Protein AF-A0A3L8BLI0-F1 (afdb_monomer)

Nearest PDB structures (foldseek):
  3cdi-assembly1_A  TM=5.226E-01  e=2.809E+00  Escherichia coli

Solvent-accessible surface area (backbone atoms only — not comparable to full-atom values): 9492 Å² total; per-residue (Å²): 136,84,83,79,77,70,52,79,75,76,59,58,40,68,46,98,86,67,49,78,46,70,53,67,82,69,45,32,60,71,73,67,38,87,48,66,73,60,46,51,52,51,53,52,53,51,44,52,50,34,50,75,66,80,37,67,45,72,84,80,51,75,91,74,79,78,76,70,88,54,58,75,64,55,51,51,42,53,53,52,51,51,52,39,49,54,55,26,52,52,48,34,62,75,70,68,54,81,50,68,70,61,43,54,51,44,45,48,55,38,45,51,50,54,43,49,53,33,48,76,72,75,42,80,42,73,88,74,45,82,75,68,93,60,50,70,70,54,49,56,51,48,53,57,49,50,65,50,49,59,65,53,63,76,72,111

Secondary structure (DSSP, 8-state):
-------GGGGEEE-TTS-EEE-HHHHHHHTT---HHHHHHHHHHHHHHHHHTT--GGGT-----------HHHHHHHHHHHHHHHHHHHHHHHTT--SHHHHHHHHHHHHHHHHHHHHHTTPPPGGGSPPPSS-HHHHHHHHHHHHHHHHHHTT-

Foldseek 3Di:
DDPPLPDPVNQWDADPVRDIDGDLVVVCVNVVNPDPVVSVVVLVVVLVVCVVVVHDSVVVDDPDPPDDCPDPLVVVVVVLVVQLVVQLVVVCVVVVPPDPVVSVVSSVVSNVVSQVVCVVVVHDGNVRDPDPPADPVRSVVVVVVVVVVVVVVVVD

Radius of gyration: 21.37 Å; Cα contacts (8 Å, |Δi|>4): 70; chains: 1; bounding box: 46×44×55 Å

pLDDT: mean 71.54, std 14.82, range [33.81, 92.94]

Mean predicted aligned error: 16.95 Å

Structure (mmCIF, N/CA/C/O backbone):
data_AF-A0A3L8BLI0-F1
#
_entry.id   AF-A0A3L8BLI0-F1
#
loop_
_atom_site.group_PDB
_atom_site.id
_atom_site.type_symbol
_atom_site.label_atom_id
_atom_site.label_alt_id
_atom_site.label_comp_id
_atom_site.label_asym_id
_atom_site.label_entity_id
_atom_site.label_seq_id
_atom_site.pdbx_PDB_ins_code
_atom_site.Cartn_x
_atom_site.Cartn_y
_atom_site.Cartn_z
_atom_site.occupancy
_atom_site.B_iso_or_equiv
_atom_site.auth_seq_id
_atom_site.auth_comp_id
_atom_site.auth_asym_id
_atom_site.auth_atom_id
_atom_site.pdbx_PDB_model_num
ATOM 1 N N . MET A 1 1 ? -12.475 25.836 27.416 1.00 34.00 1 MET A N 1
ATOM 2 C CA . MET A 1 1 ? -11.789 24.889 26.510 1.00 34.00 1 MET A CA 1
ATOM 3 C C . MET A 1 1 ? -11.446 23.655 27.326 1.00 34.00 1 MET A C 1
ATOM 5 O O . MET A 1 1 ? -10.827 23.820 28.363 1.00 34.00 1 MET A O 1
ATOM 9 N N . LYS A 1 2 ? -11.928 22.460 26.964 1.00 33.81 2 LYS A N 1
ATOM 10 C CA . LYS A 1 2 ? -11.516 21.214 27.634 1.00 33.81 2 LYS A CA 1
ATOM 11 C C . LYS A 1 2 ? -10.457 20.559 26.754 1.00 33.81 2 LYS A C 1
ATOM 13 O O . LYS A 1 2 ? -10.809 19.922 25.763 1.00 33.81 2 LYS A O 1
ATOM 18 N N . GLU A 1 3 ? -9.188 20.775 27.081 1.00 43.44 3 GLU A N 1
ATOM 19 C CA . GLU A 1 3 ? -8.079 19.995 26.533 1.00 43.44 3 GLU A CA 1
ATOM 20 C C . GLU A 1 3 ? -8.228 18.560 27.039 1.00 43.44 3 GLU A C 1
ATOM 22 O O . GLU A 1 3 ? -7.982 18.246 28.201 1.00 43.44 3 GLU A O 1
ATOM 27 N N . GLN A 1 4 ? -8.750 17.684 26.180 1.00 44.12 4 GLN A N 1
ATOM 28 C CA . GLN A 1 4 ? -8.759 16.252 26.441 1.00 44.12 4 GLN A CA 1
ATOM 29 C C . GLN A 1 4 ? -7.366 15.719 26.105 1.00 44.12 4 GLN A C 1
ATOM 31 O O . GLN A 1 4 ? -7.135 15.239 24.996 1.00 44.12 4 GLN A O 1
ATOM 36 N N . HIS A 1 5 ? -6.434 15.823 27.053 1.00 45.03 5 HIS A N 1
ATOM 37 C CA . HIS A 1 5 ? -5.199 15.050 27.008 1.00 45.03 5 HIS A CA 1
ATOM 38 C C . HIS A 1 5 ? -5.578 13.577 27.176 1.00 45.03 5 HIS A C 1
ATOM 40 O O . HIS A 1 5 ? -5.746 13.080 28.289 1.00 45.03 5 HIS A O 1
ATOM 46 N N . HIS A 1 6 ? -5.788 12.876 26.064 1.00 53.56 6 HIS A N 1
ATOM 47 C CA . HIS A 1 6 ? -5.768 11.422 26.100 1.00 53.56 6 HIS A CA 1
ATOM 48 C C . HIS A 1 6 ? -4.364 11.023 26.579 1.00 53.56 6 HIS A C 1
ATOM 50 O O . HIS A 1 6 ? -3.369 11.450 26.000 1.00 53.56 6 HIS A O 1
ATOM 56 N N . SER A 1 7 ? -4.275 10.298 27.695 1.00 66.31 7 SER A N 1
ATOM 57 C CA . SER A 1 7 ? -2.985 9.840 28.217 1.00 66.31 7 SER A CA 1
ATOM 58 C C . SER A 1 7 ? -2.370 8.826 27.251 1.00 66.31 7 SER A C 1
ATOM 60 O O . SER A 1 7 ? -3.094 8.041 26.639 1.00 66.31 7 SER A O 1
ATOM 62 N N . PHE A 1 8 ? -1.043 8.824 27.129 1.00 66.56 8 PHE A N 1
ATOM 63 C CA . PHE A 1 8 ? -0.286 7.882 26.297 1.00 66.56 8 PHE A CA 1
ATOM 64 C C . PHE A 1 8 ? -0.673 6.417 26.575 1.00 66.56 8 PHE A C 1
ATOM 66 O O . PHE A 1 8 ? -0.886 5.632 25.650 1.00 66.56 8 PHE A O 1
ATOM 73 N N . GLU A 1 9 ? -0.888 6.083 27.849 1.00 71.44 9 GLU A N 1
ATOM 74 C CA . GLU A 1 9 ? -1.312 4.749 28.287 1.00 71.44 9 GLU A CA 1
ATOM 75 C C . GLU A 1 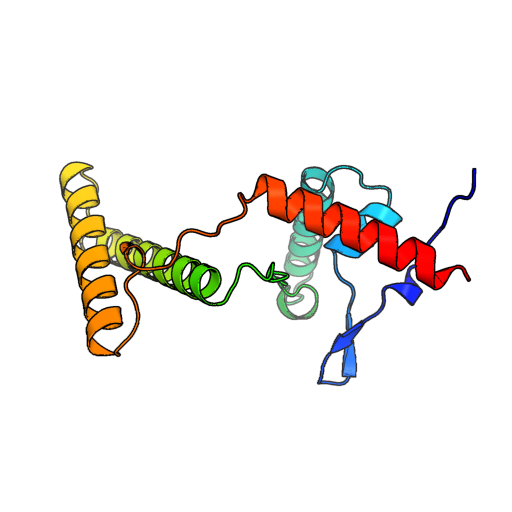9 ? -2.720 4.368 27.808 1.00 71.44 9 GLU A C 1
ATOM 77 O O . GLU A 1 9 ? -3.014 3.191 27.623 1.00 71.44 9 GLU A O 1
ATOM 82 N N . ALA A 1 10 ? -3.596 5.345 27.553 1.00 74.81 10 ALA A N 1
ATOM 83 C CA . ALA A 1 10 ? -4.968 5.084 27.115 1.00 74.81 10 ALA A CA 1
ATOM 84 C C . ALA A 1 10 ? -5.055 4.637 25.645 1.00 74.81 10 ALA A C 1
ATOM 86 O O . ALA A 1 10 ? -6.073 4.087 25.233 1.00 74.81 10 ALA A O 1
ATOM 87 N N . LEU A 1 11 ? -4.007 4.875 24.847 1.00 73.00 11 LEU A N 1
ATOM 88 C CA . LEU A 1 11 ? -3.919 4.418 23.455 1.00 73.00 11 LEU A CA 1
ATOM 89 C C . LEU A 1 11 ? -3.267 3.043 23.296 1.00 73.00 11 LEU A C 1
ATOM 91 O O . LEU A 1 11 ? -3.116 2.564 22.166 1.00 73.00 11 LEU A O 1
ATOM 95 N N . LYS A 1 12 ? -2.855 2.437 24.407 1.00 80.94 12 LYS A N 1
ATOM 96 C CA . LYS A 1 12 ? -2.177 1.153 24.416 1.00 80.94 12 LYS A CA 1
ATOM 97 C C . LYS A 1 12 ? -3.118 0.054 23.934 1.00 80.94 12 LYS A C 1
ATOM 99 O O . LYS A 1 12 ? -4.221 -0.112 24.450 1.00 80.94 12 LYS A O 1
ATOM 104 N N . GLN A 1 13 ? -2.670 -0.698 22.941 1.00 79.44 13 GLN A N 1
ATOM 105 C CA . GLN A 1 13 ? -3.365 -1.854 22.38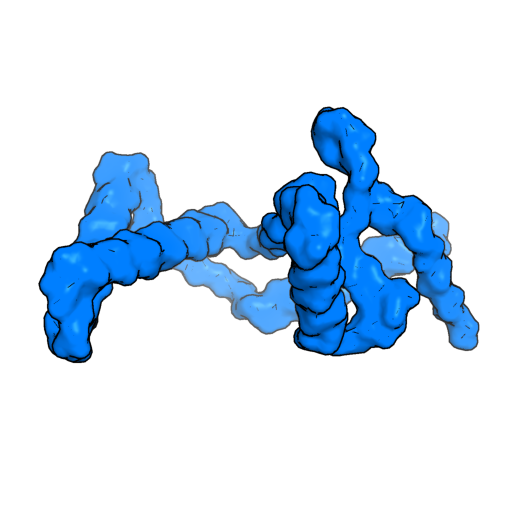8 1.00 79.44 13 GLN A CA 1
ATOM 106 C C . GLN A 1 13 ? -2.568 -3.118 22.696 1.00 79.44 13 GLN A C 1
ATOM 108 O O . GLN A 1 13 ? -1.369 -3.054 22.961 1.00 79.44 13 GLN A O 1
ATOM 113 N N . LYS A 1 14 ? -3.239 -4.269 22.680 1.00 78.94 14 LYS A N 1
ATOM 114 C CA . LYS A 1 14 ? -2.611 -5.576 22.875 1.00 78.94 14 LYS A CA 1
ATOM 115 C C . LYS A 1 14 ? -2.824 -6.423 21.632 1.00 78.94 14 LYS A C 1
ATOM 117 O O . LYS A 1 14 ? -3.941 -6.504 21.129 1.00 78.94 14 LYS A O 1
ATOM 122 N N . SER A 1 15 ? -1.745 -7.018 21.142 1.00 71.50 15 SER A N 1
ATOM 123 C CA . SER A 1 15 ? -1.767 -8.023 20.080 1.00 71.50 15 SER A CA 1
ATOM 124 C C . SER A 1 15 ? -2.417 -9.318 20.584 1.00 71.50 15 SER A C 1
ATOM 126 O O . SER A 1 15 ? -2.490 -9.543 21.794 1.00 71.50 15 SER A O 1
ATOM 128 N N . GLU A 1 16 ? -2.831 -10.203 19.675 1.00 66.50 16 GLU A N 1
ATOM 129 C CA . GLU A 1 16 ? -3.284 -11.566 20.007 1.00 66.50 16 GLU A CA 1
ATOM 130 C C . GLU A 1 16 ? -2.217 -12.366 20.775 1.00 66.50 16 GLU A C 1
ATOM 132 O O . GLU A 1 16 ? -2.545 -13.229 21.583 1.00 66.50 16 GLU A O 1
ATOM 137 N N . SER A 1 17 ? -0.936 -12.024 20.598 1.00 63.28 17 SER A N 1
ATOM 138 C CA . SER A 1 17 ? 0.193 -12.576 21.357 1.00 63.28 17 SER A CA 1
ATOM 139 C C . SER A 1 17 ? 0.396 -11.945 22.745 1.00 63.28 17 SER A C 1
ATOM 141 O O . SER A 1 17 ? 1.345 -12.290 23.445 1.00 63.28 17 SER A O 1
ATOM 143 N N . GLY A 1 18 ? -0.453 -10.995 23.152 1.00 73.19 18 GLY A N 1
ATOM 144 C CA . GLY A 1 18 ? -0.346 -10.264 24.419 1.00 73.19 18 GLY A CA 1
ATOM 145 C C . GLY A 1 18 ? 0.656 -9.104 24.416 1.00 73.19 18 GLY A C 1
ATOM 146 O O . GLY A 1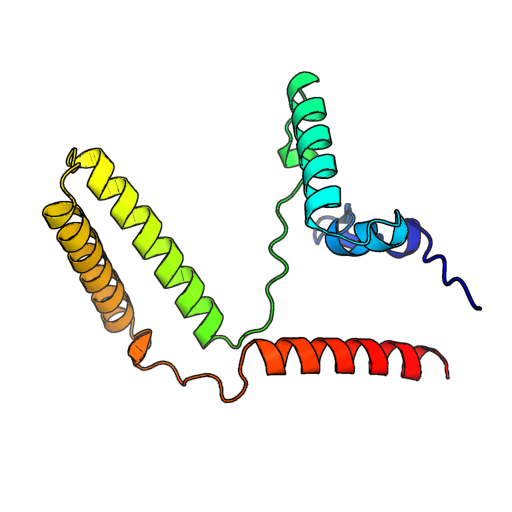 18 ? 0.796 -8.425 25.431 1.00 73.19 18 GLY A O 1
ATOM 147 N N . GLN A 1 19 ? 1.329 -8.847 23.293 1.00 71.38 19 GLN A N 1
ATOM 148 C CA . GLN A 1 19 ? 2.322 -7.781 23.175 1.00 71.38 19 GLN A CA 1
ATOM 149 C C . GLN A 1 19 ? 1.664 -6.401 23.067 1.00 71.38 19 GLN A C 1
ATOM 151 O O . GLN A 1 19 ? 0.701 -6.221 22.318 1.00 71.38 19 GLN A O 1
ATOM 156 N N . GLU A 1 20 ? 2.176 -5.433 23.824 1.00 82.69 20 GLU A N 1
ATOM 157 C CA . GLU A 1 20 ? 1.630 -4.076 23.869 1.00 82.69 20 GLU A CA 1
ATOM 158 C C . GLU A 1 20 ? 2.167 -3.234 22.705 1.00 82.69 20 GLU A C 1
ATOM 160 O O . GLU A 1 20 ? 3.368 -3.219 22.442 1.00 82.69 20 GLU A O 1
ATOM 165 N N . TYR A 1 21 ? 1.280 -2.532 22.000 1.00 81.44 21 TYR A N 1
ATOM 166 C CA . TYR A 1 21 ? 1.646 -1.659 20.888 1.00 81.44 21 TYR A CA 1
ATOM 167 C C . TYR A 1 21 ? 0.790 -0.392 20.854 1.00 81.44 21 TYR A C 1
ATOM 169 O O . TYR A 1 21 ? -0.310 -0.333 21.406 1.00 81.44 21 TYR A O 1
ATOM 177 N N . TRP A 1 22 ? 1.285 0.624 20.147 1.00 84.06 22 TRP A N 1
ATOM 178 C CA . TRP A 1 22 ? 0.563 1.869 19.908 1.00 84.06 22 TRP A CA 1
ATOM 179 C C . TRP A 1 22 ? 0.416 2.144 18.417 1.00 84.06 22 TRP A C 1
ATOM 181 O O . TRP A 1 22 ? 1.333 1.956 17.620 1.00 84.06 22 TRP A O 1
ATOM 191 N N . SER A 1 23 ? -0.748 2.661 18.041 1.00 80.88 23 SER A N 1
ATOM 192 C CA . SER A 1 23 ? -1.004 3.128 16.684 1.00 80.88 23 SER A CA 1
ATOM 193 C C . SER A 1 23 ? -0.380 4.505 16.479 1.00 80.88 23 SER A C 1
ATOM 195 O O . SER A 1 23 ? -0.795 5.492 17.088 1.00 80.88 23 SER A O 1
ATOM 197 N N . ALA A 1 24 ? 0.581 4.601 15.558 1.00 81.81 24 ALA A N 1
ATOM 198 C CA . ALA A 1 24 ? 1.203 5.870 15.183 1.00 81.81 24 ALA A CA 1
ATOM 199 C C . ALA A 1 24 ? 0.173 6.924 14.724 1.00 81.81 24 ALA A C 1
ATOM 201 O O . ALA A 1 24 ? 0.321 8.115 14.995 1.00 81.81 24 ALA A O 1
ATOM 202 N N . ARG A 1 25 ? -0.908 6.488 14.063 1.00 79.50 25 ARG A N 1
ATOM 203 C CA . ARG A 1 25 ? -2.032 7.346 13.645 1.00 79.50 25 ARG A CA 1
ATOM 204 C C . ARG A 1 25 ? -2.767 7.970 14.828 1.00 79.50 25 ARG A C 1
ATOM 206 O O . ARG A 1 25 ? -3.199 9.114 14.719 1.00 79.50 25 ARG A O 1
ATOM 213 N N . ASP A 1 26 ? -2.903 7.224 15.917 1.00 79.56 26 ASP A N 1
ATOM 214 C CA . ASP A 1 26 ? -3.614 7.668 17.115 1.00 79.56 26 ASP A CA 1
ATOM 215 C C . ASP A 1 26 ? -2.682 8.461 18.052 1.00 79.56 26 ASP A C 1
ATOM 217 O O . ASP A 1 26 ? -3.139 9.368 18.741 1.00 79.56 26 ASP A O 1
ATOM 221 N N . LEU A 1 27 ? -1.368 8.200 18.008 1.00 81.44 27 LEU A N 1
ATOM 222 C CA . LEU A 1 27 ? -0.345 8.957 18.740 1.00 81.44 27 LEU A CA 1
ATOM 223 C C . LEU A 1 27 ? -0.098 10.362 18.180 1.00 81.44 27 LEU A C 1
ATOM 225 O O . LEU A 1 27 ? 0.130 11.289 18.955 1.00 81.44 27 LEU A O 1
ATOM 229 N N . ALA A 1 28 ? -0.142 10.542 16.854 1.00 82.31 28 ALA A N 1
ATOM 230 C CA . ALA A 1 28 ? 0.213 11.817 16.222 1.00 82.31 28 ALA A CA 1
ATOM 231 C C . ALA A 1 28 ? -0.547 13.032 16.806 1.00 82.31 28 ALA A C 1
ATOM 233 O O . ALA A 1 28 ? 0.106 14.021 17.139 1.00 82.31 28 ALA A O 1
ATOM 234 N N . PRO A 1 29 ? -1.881 12.979 17.013 1.00 79.75 29 PRO A N 1
ATOM 235 C CA . PRO A 1 29 ? -2.629 14.089 17.599 1.00 79.75 29 PRO A CA 1
ATOM 236 C C . PRO A 1 29 ? -2.297 14.359 19.072 1.00 79.75 29 PRO A C 1
ATOM 238 O O . PRO A 1 29 ? -2.390 15.507 19.496 1.00 79.75 29 PRO A O 1
ATOM 241 N N . ILE A 1 30 ? -1.923 13.331 19.847 1.00 79.44 30 ILE A N 1
ATOM 242 C CA . ILE A 1 30 ? -1.547 13.475 21.268 1.00 79.44 30 ILE A CA 1
ATOM 243 C C . ILE A 1 30 ? -0.179 14.139 21.395 1.00 79.44 30 ILE A C 1
ATOM 245 O O . ILE A 1 30 ? 0.031 14.962 22.277 1.00 79.44 30 ILE A O 1
ATOM 249 N N . LEU A 1 31 ? 0.723 13.827 20.468 1.00 80.12 31 LEU A N 1
ATOM 250 C CA . LEU A 1 31 ? 2.025 14.475 20.336 1.00 80.12 31 LEU A CA 1
ATOM 251 C C . LEU A 1 31 ? 1.939 15.822 19.590 1.00 80.12 31 LEU A C 1
ATOM 253 O O . LEU A 1 31 ? 2.950 16.330 19.116 1.00 80.12 31 LEU A O 1
ATOM 257 N N . GLU A 1 32 ? 0.729 16.373 19.445 1.00 80.38 32 GLU A N 1
ATOM 258 C CA . GLU A 1 32 ? 0.433 17.677 18.839 1.00 80.38 32 GLU A CA 1
ATOM 259 C C . GLU A 1 32 ? 0.803 17.820 17.349 1.00 80.38 32 GLU A C 1
ATOM 261 O O . GLU A 1 32 ? 0.821 18.921 16.782 1.00 80.38 32 GLU A O 1
ATOM 266 N N . TYR A 1 33 ? 1.012 16.704 16.649 1.00 77.31 33 TYR A N 1
ATOM 267 C CA . TYR A 1 33 ? 1.222 16.706 15.206 1.00 77.31 33 TYR A CA 1
ATOM 268 C C . TYR A 1 33 ? -0.112 16.827 14.466 1.00 77.31 33 TYR A C 1
ATOM 270 O O . TYR A 1 33 ? -0.883 15.876 14.340 1.00 77.31 33 TYR A O 1
ATOM 278 N N . ARG A 1 34 ? -0.360 18.013 13.902 1.00 73.75 34 ARG A N 1
ATOM 279 C CA . ARG A 1 34 ? -1.560 18.304 13.092 1.00 73.75 34 ARG A CA 1
ATOM 280 C C . ARG A 1 34 ? -1.494 17.741 11.670 1.00 73.75 34 ARG A C 1
ATOM 282 O O . ARG A 1 34 ? -2.534 17.489 11.069 1.00 73.75 34 ARG A O 1
ATOM 289 N N . ASP A 1 35 ? -0.286 17.567 11.130 1.00 76.81 35 ASP A N 1
ATOM 290 C CA . ASP A 1 35 ? -0.049 17.038 9.782 1.00 76.81 35 ASP A CA 1
ATOM 291 C C . ASP A 1 35 ? 0.703 15.703 9.847 1.00 76.81 35 ASP A C 1
ATOM 293 O O . ASP A 1 35 ? 1.850 15.622 10.303 1.00 76.81 35 ASP A O 1
ATOM 297 N N . TRP A 1 36 ? 0.061 14.659 9.323 1.00 77.31 36 TRP A N 1
ATOM 298 C CA . TRP A 1 36 ? 0.621 13.315 9.216 1.00 77.31 36 TRP A CA 1
ATOM 299 C C . TRP A 1 36 ? 1.939 13.271 8.438 1.00 77.31 36 TRP A C 1
ATOM 301 O O . TRP A 1 36 ? 2.813 12.476 8.764 1.00 77.31 36 TRP A O 1
ATOM 311 N N . ARG A 1 37 ? 2.133 14.122 7.424 1.00 73.62 37 ARG A N 1
ATOM 312 C CA . ARG A 1 37 ? 3.372 14.139 6.628 1.00 73.62 37 ARG A CA 1
ATOM 313 C C . ARG A 1 37 ? 4.577 14.519 7.478 1.00 73.62 37 ARG A C 1
ATOM 315 O O . ARG A 1 37 ? 5.670 14.015 7.232 1.00 73.62 37 ARG A O 1
ATOM 322 N N . ASN A 1 38 ? 4.383 15.392 8.465 1.00 80.56 38 ASN A N 1
ATOM 323 C CA . ASN A 1 38 ? 5.439 15.809 9.380 1.00 80.56 38 ASN A CA 1
ATOM 324 C C . ASN A 1 38 ? 5.715 14.722 10.416 1.00 80.56 38 ASN A C 1
ATOM 326 O O . ASN A 1 38 ? 6.872 14.361 10.611 1.00 80.56 38 ASN A O 1
ATOM 330 N N . PHE A 1 39 ? 4.668 14.122 10.983 1.00 83.12 39 PHE A N 1
ATOM 331 C CA . PHE A 1 39 ? 4.833 13.007 11.913 1.00 83.12 39 PHE A CA 1
ATOM 332 C C . PHE A 1 39 ? 5.461 11.775 11.245 1.00 83.12 39 PHE A C 1
ATOM 334 O O . PHE A 1 39 ? 6.391 11.178 11.774 1.00 83.12 39 PHE A O 1
ATOM 341 N N . GLY A 1 40 ? 5.056 11.459 10.015 1.00 81.00 40 GLY A N 1
ATOM 342 C CA . GLY A 1 40 ? 5.638 10.375 9.225 1.00 81.00 40 GLY A CA 1
ATOM 343 C C . GLY A 1 40 ? 7.130 10.567 8.940 1.00 81.00 40 GLY A C 1
ATOM 344 O O . GLY A 1 40 ? 7.870 9.589 8.888 1.00 81.00 40 GLY A O 1
ATOM 345 N N . LYS A 1 41 ? 7.615 11.811 8.807 1.00 82.31 41 LYS A N 1
ATOM 346 C CA . LYS A 1 41 ? 9.063 12.081 8.721 1.00 82.31 41 LYS A CA 1
ATOM 347 C C . LYS A 1 41 ? 9.780 11.746 10.031 1.00 82.31 41 LYS A C 1
ATOM 349 O O . LYS A 1 41 ? 10.901 11.254 9.976 1.00 82.31 41 LYS A O 1
ATOM 354 N N . VAL A 1 42 ? 9.154 12.006 11.179 1.00 84.62 42 VAL A N 1
ATOM 355 C CA . VAL A 1 42 ? 9.710 11.684 12.503 1.00 84.62 42 VAL A CA 1
ATOM 356 C C . VAL A 1 42 ? 9.771 10.173 12.710 1.00 84.62 42 VAL A C 1
ATOM 358 O O . VAL A 1 42 ? 10.820 9.672 13.098 1.00 84.62 42 VAL A O 1
ATOM 361 N N . ILE A 1 43 ? 8.714 9.439 12.345 1.00 82.81 43 ILE A N 1
ATOM 362 C CA . ILE A 1 43 ? 8.707 7.967 12.393 1.00 82.81 43 ILE A CA 1
ATOM 363 C C . ILE A 1 43 ? 9.838 7.394 11.532 1.00 82.81 43 ILE A C 1
ATOM 365 O O . ILE A 1 43 ? 10.607 6.571 12.011 1.00 82.81 43 ILE A O 1
ATOM 369 N N . ARG A 1 44 ? 10.010 7.879 10.293 1.00 80.19 44 ARG A N 1
ATOM 370 C CA . ARG A 1 44 ? 11.113 7.422 9.427 1.00 80.19 44 ARG A CA 1
ATOM 371 C C . ARG A 1 44 ? 12.489 7.674 10.038 1.00 80.19 44 ARG A C 1
ATOM 373 O O . ARG A 1 44 ? 13.350 6.811 9.946 1.00 80.19 44 ARG A O 1
ATOM 380 N N . LYS A 1 45 ? 12.694 8.831 10.675 1.00 82.25 45 LYS A N 1
ATOM 381 C CA . LYS A 1 45 ? 13.949 9.121 11.385 1.00 82.25 45 LYS A CA 1
ATOM 382 C C . LYS A 1 45 ? 14.168 8.179 12.570 1.00 82.25 45 LYS A C 1
ATOM 384 O O . LYS A 1 45 ? 15.295 7.763 12.793 1.00 82.25 45 LYS A O 1
ATOM 389 N N . ALA A 1 46 ? 13.110 7.832 13.301 1.00 79.81 46 ALA A N 1
ATOM 390 C CA . ALA A 1 46 ? 13.191 6.869 14.395 1.00 79.81 46 ALA A CA 1
ATOM 391 C C . ALA A 1 46 ? 13.553 5.462 13.887 1.00 79.81 46 ALA A C 1
ATOM 393 O O . ALA A 1 46 ? 14.441 4.831 14.446 1.00 79.81 46 ALA A O 1
ATOM 394 N N . MET A 1 47 ? 12.953 5.016 12.779 1.00 78.25 47 MET A N 1
ATOM 395 C CA . MET A 1 47 ? 13.307 3.745 12.130 1.00 78.25 47 MET A CA 1
ATOM 396 C C . MET A 1 47 ? 14.779 3.717 11.698 1.00 78.25 47 MET A C 1
ATOM 398 O O . MET A 1 47 ? 15.482 2.759 11.995 1.00 78.25 47 MET A O 1
ATOM 402 N N . GLN A 1 48 ? 15.261 4.793 11.064 1.00 79.75 48 GLN A N 1
ATOM 403 C CA . GLN A 1 48 ? 16.670 4.930 10.670 1.00 79.75 48 GLN A CA 1
ATOM 404 C C . GLN A 1 48 ? 17.619 4.909 11.876 1.00 79.75 48 GLN A C 1
ATOM 406 O O . GLN A 1 48 ? 18.708 4.352 11.792 1.00 79.75 48 GLN A O 1
ATOM 411 N N . ALA A 1 49 ? 17.218 5.500 13.005 1.00 80.12 49 ALA A N 1
ATOM 412 C CA . ALA A 1 49 ? 18.004 5.466 14.235 1.00 80.12 49 ALA A CA 1
ATOM 413 C C . ALA A 1 49 ? 18.054 4.059 14.857 1.00 80.12 49 ALA A C 1
ATOM 415 O O . ALA A 1 49 ? 19.099 3.664 15.369 1.00 80.12 49 ALA A O 1
ATOM 416 N N . CYS A 1 50 ? 16.959 3.294 14.785 1.00 76.31 50 CYS A N 1
ATOM 417 C CA . CYS A 1 50 ? 16.935 1.891 15.209 1.00 76.31 50 CYS A CA 1
ATOM 418 C C . CYS A 1 50 ? 17.855 1.025 14.344 1.00 76.31 50 CYS A C 1
ATOM 420 O O . CYS A 1 50 ? 18.663 0.278 14.887 1.00 76.31 50 CYS A O 1
ATOM 422 N N . GLU A 1 51 ? 17.791 1.189 13.021 1.00 76.81 51 GLU A N 1
ATOM 423 C CA . GLU A 1 51 ? 18.662 0.489 12.070 1.00 76.81 51 GLU A CA 1
ATOM 424 C C . GLU A 1 51 ? 20.144 0.820 12.309 1.00 76.81 51 GLU A C 1
ATOM 426 O O . GLU A 1 51 ? 20.981 -0.074 12.368 1.00 76.81 51 GLU A O 1
ATOM 431 N N . ALA A 1 52 ? 20.464 2.096 12.550 1.00 81.19 52 ALA A N 1
ATOM 432 C CA . ALA A 1 52 ? 21.819 2.530 12.896 1.00 81.19 52 ALA A CA 1
ATOM 433 C C . ALA A 1 52 ? 22.316 1.998 14.255 1.00 81.19 52 ALA A C 1
ATOM 435 O O . ALA A 1 52 ? 23.515 2.043 14.520 1.00 81.19 52 ALA A O 1
ATOM 436 N N . SER A 1 53 ? 21.409 1.519 15.110 1.00 81.75 53 SER A N 1
ATOM 437 C CA . SER A 1 53 ? 21.712 0.956 16.431 1.00 81.75 53 SER A CA 1
ATOM 438 C C . SER A 1 53 ? 21.723 -0.581 16.433 1.00 81.75 53 SER A C 1
ATOM 440 O O . SER A 1 53 ? 21.658 -1.177 17.502 1.00 81.75 53 SER A O 1
ATOM 442 N N . ASP A 1 54 ? 21.785 -1.216 15.255 1.00 79.31 54 ASP A N 1
ATOM 443 C CA . ASP A 1 54 ? 21.776 -2.680 15.065 1.00 79.31 54 ASP A CA 1
ATOM 444 C C . ASP A 1 54 ? 20.499 -3.378 15.591 1.00 79.31 54 ASP A C 1
ATOM 446 O O . ASP A 1 54 ? 20.475 -4.573 15.882 1.00 79.31 54 ASP A O 1
ATOM 450 N N . HIS A 1 55 ? 19.393 -2.636 15.710 1.00 72.19 5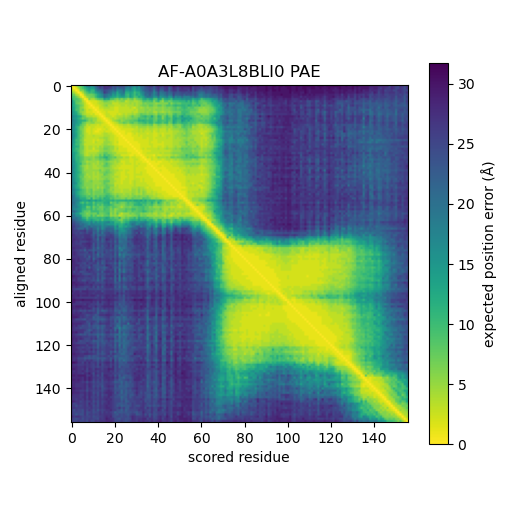5 HIS A N 1
ATOM 451 C CA . HIS A 1 55 ? 18.093 -3.189 16.085 1.00 72.19 55 HIS A CA 1
ATOM 452 C C . HIS A 1 55 ? 17.213 -3.387 14.851 1.00 72.19 55 HIS A C 1
ATOM 454 O O . HIS A 1 55 ? 17.012 -2.465 14.055 1.00 72.19 55 HIS A O 1
ATOM 460 N N . ALA A 1 56 ? 16.624 -4.579 14.714 1.00 68.25 56 ALA A N 1
ATOM 461 C CA . ALA A 1 56 ? 15.693 -4.861 13.632 1.00 68.25 56 ALA A CA 1
ATOM 462 C C . ALA A 1 56 ? 14.462 -3.946 13.743 1.00 68.25 56 ALA A C 1
ATOM 464 O O . ALA A 1 56 ? 13.718 -3.954 14.729 1.00 68.25 56 ALA A O 1
ATOM 465 N N . VAL A 1 57 ? 14.244 -3.141 12.701 1.00 68.44 57 VAL A N 1
ATOM 466 C CA . VAL A 1 57 ? 13.132 -2.182 12.626 1.00 68.44 57 VAL A CA 1
ATOM 467 C C . VAL A 1 57 ? 11.782 -2.893 12.755 1.00 68.44 57 VAL A C 1
ATOM 469 O O . VAL A 1 57 ? 10.869 -2.348 13.367 1.00 68.44 57 VAL A O 1
ATOM 472 N N . SER A 1 58 ? 11.679 -4.128 12.256 1.00 64.44 58 SER A N 1
ATOM 473 C CA . SER A 1 58 ? 10.494 -4.989 12.354 1.00 64.44 58 SER A CA 1
ATOM 474 C C . SER A 1 58 ? 10.073 -5.321 13.785 1.00 64.44 58 SER A C 1
ATOM 476 O O . SER A 1 58 ? 8.889 -5.544 14.022 1.00 64.44 58 SER A O 1
ATOM 478 N N . ASP A 1 59 ? 11.011 -5.324 14.733 1.00 66.88 59 ASP A N 1
ATOM 479 C CA . ASP A 1 59 ? 10.733 -5.673 16.132 1.00 66.88 59 ASP A CA 1
ATOM 480 C C . ASP A 1 59 ? 10.115 -4.493 16.900 1.00 66.88 59 ASP A C 1
ATOM 482 O O . ASP A 1 59 ? 9.556 -4.663 17.982 1.00 66.88 59 ASP A O 1
ATOM 486 N N . HIS A 1 60 ? 10.201 -3.289 16.325 1.00 63.59 60 HIS A N 1
ATOM 487 C CA . HIS A 1 60 ? 9.827 -2.028 16.966 1.00 63.59 60 HIS A CA 1
ATOM 488 C C . HIS A 1 60 ? 8.756 -1.255 16.181 1.00 63.59 60 HIS A C 1
ATOM 490 O O . HIS A 1 60 ? 7.968 -0.508 16.762 1.00 63.59 60 HIS A O 1
ATOM 496 N N . PHE A 1 61 ? 8.699 -1.439 14.860 1.00 69.31 61 PHE A N 1
ATOM 497 C CA . PHE A 1 61 ? 7.776 -0.767 13.954 1.00 69.31 61 PHE A CA 1
ATOM 498 C C . PHE A 1 61 ? 7.119 -1.787 13.027 1.00 69.31 61 PHE A C 1
ATOM 500 O O . PHE A 1 61 ? 7.750 -2.344 12.131 1.00 69.31 61 PHE A O 1
ATOM 507 N N . VAL A 1 62 ? 5.812 -1.971 13.200 1.00 66.44 62 VAL A N 1
ATOM 508 C CA . VAL A 1 62 ? 4.983 -2.760 12.287 1.00 66.44 62 VAL A CA 1
ATOM 509 C C . VAL A 1 62 ? 4.201 -1.803 11.395 1.00 66.44 62 VAL A C 1
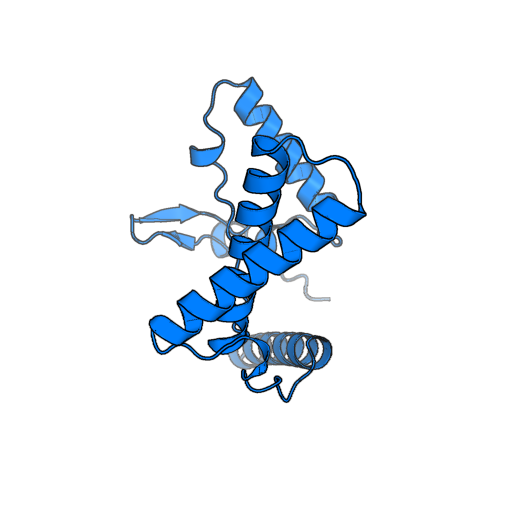ATOM 511 O O . VAL A 1 62 ? 3.495 -0.917 11.889 1.00 66.44 62 VAL A O 1
ATOM 514 N N . GLU A 1 63 ? 4.310 -1.962 10.075 1.00 59.41 63 GLU A N 1
ATOM 515 C CA . GLU A 1 63 ? 3.516 -1.177 9.131 1.00 59.41 63 GLU A CA 1
ATOM 516 C C . GLU A 1 63 ? 2.052 -1.636 9.185 1.00 59.41 63 GLU A C 1
ATOM 518 O O . GLU A 1 63 ? 1.620 -2.565 8.509 1.00 59.41 63 GLU A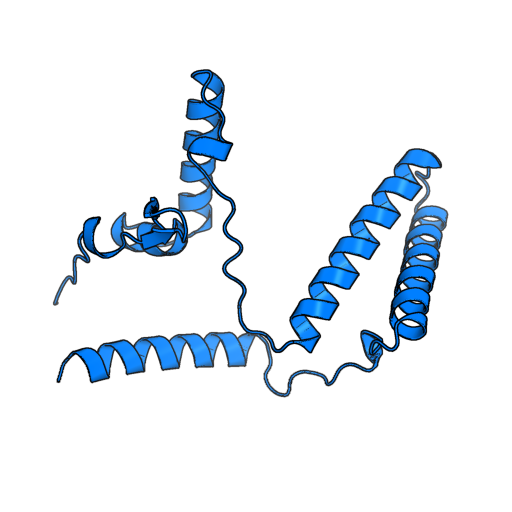 O 1
ATOM 523 N N . ALA A 1 64 ? 1.268 -0.988 10.044 1.00 52.25 64 ALA A N 1
ATOM 524 C CA . ALA A 1 64 ? -0.157 -1.245 10.145 1.00 52.25 64 ALA A CA 1
ATOM 525 C C . ALA A 1 64 ? -0.912 -0.435 9.080 1.00 52.25 64 ALA A C 1
ATOM 527 O O . ALA A 1 64 ? -1.285 0.725 9.293 1.00 52.25 64 ALA A O 1
ATOM 528 N N . THR A 1 65 ? -1.218 -1.051 7.937 1.00 42.84 65 THR A N 1
ATOM 529 C CA . THR A 1 65 ? -2.319 -0.582 7.084 1.00 42.84 65 THR A CA 1
ATOM 530 C C . THR A 1 65 ? -3.627 -0.776 7.846 1.00 42.84 65 THR A C 1
ATOM 532 O O . THR A 1 65 ? -4.235 -1.842 7.795 1.00 42.84 65 THR A O 1
ATOM 535 N N . LYS A 1 66 ? -4.080 0.255 8.578 1.00 40.09 66 LYS A N 1
ATOM 536 C CA . LYS A 1 66 ? -5.447 0.290 9.119 1.00 40.09 66 LYS A CA 1
ATOM 537 C C . LYS A 1 66 ? -6.391 0.260 7.915 1.00 40.09 66 LYS A C 1
ATOM 539 O O . LYS A 1 66 ? -6.587 1.279 7.250 1.00 40.09 66 LYS A O 1
ATOM 544 N N . MET A 1 67 ? -6.885 -0.932 7.589 1.00 37.66 67 MET A N 1
ATOM 545 C CA . MET A 1 67 ? -7.804 -1.168 6.485 1.00 37.66 67 MET A CA 1
ATOM 546 C C . MET A 1 67 ? -9.050 -0.316 6.724 1.00 37.66 67 MET A C 1
ATOM 548 O O . MET A 1 67 ? -9.751 -0.481 7.721 1.00 37.66 67 MET A O 1
ATOM 552 N N . VAL A 1 68 ? -9.305 0.639 5.834 1.00 39.72 68 VAL A N 1
ATOM 553 C CA . VAL A 1 68 ? -10.598 1.323 5.793 1.00 39.72 68 VAL A CA 1
ATOM 554 C C . VAL A 1 68 ? -11.598 0.269 5.312 1.00 39.72 68 VAL A C 1
ATOM 556 O O . VAL A 1 68 ? -11.304 -0.358 4.292 1.00 39.72 68 VAL A O 1
ATOM 559 N N . PRO A 1 69 ? -12.740 0.031 5.986 1.00 40.53 69 PRO A N 1
ATOM 560 C CA . PRO A 1 69 ? -13.773 -0.872 5.488 1.00 40.53 69 PRO A CA 1
ATOM 561 C C . PRO A 1 69 ? -14.485 -0.205 4.303 1.00 40.53 69 PRO A C 1
ATOM 563 O O . PRO A 1 69 ? -15.623 0.245 4.379 1.00 40.53 69 PRO A O 1
ATOM 566 N N . LEU A 1 70 ? -13.762 -0.074 3.199 1.00 42.88 70 LEU A N 1
ATOM 567 C CA . LEU A 1 70 ? -14.325 -0.044 1.866 1.00 42.88 70 LEU A CA 1
ATOM 568 C C . LEU A 1 70 ? -14.735 -1.501 1.628 1.00 42.88 70 LEU A C 1
ATOM 570 O O . LEU A 1 70 ? -13.921 -2.385 1.882 1.00 42.88 70 LEU A O 1
ATOM 574 N N . GLY A 1 71 ? -16.001 -1.764 1.297 1.00 49.62 71 GLY A N 1
ATOM 575 C CA . GLY A 1 71 ? -16.577 -3.117 1.292 1.00 49.62 71 GLY A CA 1
ATOM 576 C C . GLY A 1 71 ? -15.715 -4.168 0.576 1.00 49.62 71 GLY A C 1
ATOM 577 O O . GLY A 1 71 ? -14.826 -3.834 -0.200 1.00 49.62 71 GLY A O 1
ATOM 578 N N . SER A 1 72 ? -15.986 -5.453 0.813 1.00 52.66 72 SER A N 1
ATOM 579 C CA . SER A 1 72 ? -15.162 -6.586 0.342 1.00 52.66 72 SER A CA 1
ATOM 580 C C . SER A 1 72 ? -14.740 -6.529 -1.139 1.00 52.66 72 SER A C 1
ATOM 582 O O . SER A 1 72 ? -13.661 -7.009 -1.481 1.00 52.66 72 SER A O 1
ATOM 584 N N . GLY A 1 73 ? -15.531 -5.897 -2.015 1.00 57.66 73 GLY A N 1
ATOM 585 C CA . GLY A 1 73 ? -15.151 -5.597 -3.401 1.00 57.66 73 GLY A CA 1
ATOM 586 C C . GLY A 1 73 ? -13.948 -4.652 -3.53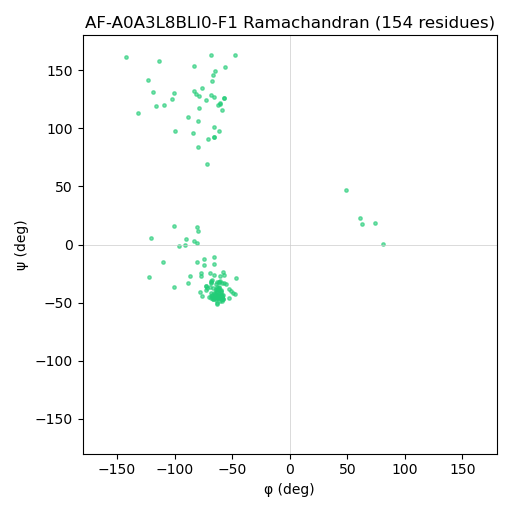7 1.00 57.66 73 GLY A C 1
ATOM 587 O O . GLY A 1 73 ? -13.014 -4.957 -4.270 1.00 57.66 73 GLY A O 1
ATOM 588 N N . SER A 1 74 ? -13.899 -3.559 -2.773 1.00 60.28 74 SER A N 1
ATOM 589 C CA . SER A 1 74 ? -12.803 -2.580 -2.809 1.00 60.28 74 SER A CA 1
ATOM 590 C C . SER A 1 74 ? -11.484 -3.135 -2.263 1.00 60.28 74 SER A C 1
ATOM 592 O O . SER A 1 74 ? -10.414 -2.773 -2.743 1.00 60.28 74 SER A O 1
ATOM 594 N N . GLN A 1 75 ? -11.539 -4.038 -1.278 1.00 64.62 75 GLN A N 1
ATOM 595 C CA . GLN A 1 75 ? -10.347 -4.732 -0.772 1.00 64.62 75 GLN A CA 1
ATOM 596 C C . GLN A 1 75 ? -9.765 -5.688 -1.820 1.00 64.62 75 GLN A C 1
ATOM 598 O O . GLN A 1 75 ? -8.552 -5.704 -2.033 1.00 64.62 75 GLN A O 1
ATOM 603 N N . ARG A 1 76 ? -10.627 -6.451 -2.507 1.00 70.19 76 ARG A N 1
ATOM 604 C CA . ARG A 1 76 ? -10.217 -7.342 -3.604 1.00 70.19 76 ARG A CA 1
ATOM 605 C C . ARG A 1 76 ? -9.626 -6.557 -4.772 1.00 70.19 76 ARG A C 1
ATOM 607 O O . ARG A 1 76 ? -8.604 -6.965 -5.313 1.00 70.19 76 ARG A O 1
ATOM 614 N N . GLU A 1 77 ? -10.216 -5.414 -5.114 1.00 73.75 77 GLU A N 1
ATOM 615 C CA . GLU A 1 77 ? -9.711 -4.531 -6.168 1.00 73.75 77 GLU A CA 1
ATOM 616 C C . GLU A 1 77 ? -8.319 -3.973 -5.837 1.00 73.75 77 GLU A C 1
ATOM 618 O O . GLU A 1 77 ? -7.416 -4.031 -6.672 1.00 73.75 77 GLU A O 1
ATOM 623 N N . LEU A 1 78 ? -8.115 -3.487 -4.607 1.00 74.31 78 LEU A N 1
ATOM 624 C CA . LEU A 1 78 ? -6.814 -3.001 -4.136 1.00 74.31 78 LEU A CA 1
ATOM 625 C C . LEU A 1 78 ? -5.743 -4.094 -4.203 1.00 74.31 78 LEU A C 1
ATOM 627 O O . LEU A 1 78 ? -4.654 -3.851 -4.724 1.00 74.31 78 LEU A O 1
ATOM 631 N N . ALA A 1 79 ? -6.065 -5.299 -3.726 1.00 78.19 79 ALA A N 1
ATOM 632 C CA . ALA A 1 79 ? -5.154 -6.438 -3.770 1.00 78.19 79 ALA A CA 1
ATOM 633 C C . ALA A 1 79 ? -4.817 -6.846 -5.215 1.00 78.19 79 ALA A C 1
ATOM 635 O O . ALA A 1 79 ? -3.646 -7.023 -5.546 1.00 78.19 79 ALA A O 1
ATOM 636 N N . ALA A 1 80 ? -5.817 -6.926 -6.097 1.00 79.94 80 ALA A N 1
ATOM 637 C CA . ALA A 1 80 ? -5.618 -7.251 -7.509 1.00 79.94 80 ALA A CA 1
ATOM 638 C C . ALA A 1 80 ? -4.784 -6.186 -8.241 1.00 79.94 80 ALA A C 1
ATOM 640 O O . ALA A 1 80 ? -3.930 -6.517 -9.067 1.00 79.94 80 ALA A O 1
ATOM 641 N N . ASN A 1 81 ? -4.994 -4.904 -7.928 1.00 79.12 81 ASN A N 1
ATOM 642 C CA . ASN A 1 81 ? -4.231 -3.806 -8.513 1.00 79.12 81 ASN A CA 1
ATOM 643 C C . ASN A 1 81 ? -2.765 -3.844 -8.065 1.00 79.12 81 ASN A C 1
ATOM 645 O O . ASN A 1 81 ? -1.873 -3.776 -8.913 1.00 79.12 81 ASN A O 1
ATOM 649 N N . LEU A 1 82 ? -2.522 -4.027 -6.763 1.00 82.00 82 LEU A N 1
ATOM 650 C CA . LEU A 1 82 ? -1.175 -4.177 -6.216 1.00 82.00 82 LEU A CA 1
ATOM 651 C C . LEU A 1 82 ? -0.458 -5.374 -6.849 1.00 82.00 82 LEU A C 1
ATOM 653 O O . LEU A 1 82 ? 0.643 -5.222 -7.367 1.00 82.00 82 LEU A O 1
ATOM 657 N N . PHE A 1 83 ? -1.120 -6.531 -6.899 1.00 85.12 83 PHE A N 1
ATOM 658 C CA . PHE A 1 83 ? -0.565 -7.740 -7.500 1.00 85.12 83 PHE A CA 1
ATOM 659 C C . PHE A 1 83 ? -0.187 -7.533 -8.975 1.00 85.12 83 PHE A C 1
ATOM 661 O O . PHE A 1 83 ? 0.933 -7.843 -9.383 1.00 85.12 83 PHE A O 1
ATOM 668 N N . ARG A 1 84 ? -1.079 -6.926 -9.771 1.00 84.19 84 ARG A N 1
ATOM 669 C CA . ARG A 1 84 ? -0.803 -6.560 -11.169 1.00 84.19 84 ARG A CA 1
ATOM 670 C C . ARG A 1 84 ? 0.404 -5.626 -11.289 1.00 84.19 84 ARG A C 1
ATOM 672 O O . ARG A 1 84 ? 1.205 -5.806 -12.202 1.00 84.19 84 ARG A O 1
ATOM 679 N N . ALA A 1 85 ? 0.510 -4.616 -10.425 1.00 81.12 85 ALA A N 1
ATOM 680 C CA . ALA A 1 85 ? 1.605 -3.649 -10.463 1.00 81.12 85 ALA A CA 1
ATOM 681 C C . ALA A 1 85 ? 2.953 -4.324 -10.176 1.00 81.12 85 ALA A C 1
ATOM 683 O O . ALA A 1 85 ? 3.879 -4.178 -10.971 1.00 81.12 85 ALA A O 1
ATOM 684 N N . THR A 1 86 ? 3.022 -5.137 -9.119 1.00 82.88 86 THR A N 1
ATOM 685 C CA . THR A 1 86 ? 4.226 -5.893 -8.752 1.00 82.88 86 THR A CA 1
ATOM 686 C C . THR A 1 86 ? 4.658 -6.844 -9.867 1.00 82.88 86 THR A C 1
ATOM 688 O O . THR A 1 86 ? 5.822 -6.852 -10.255 1.00 82.88 86 THR A O 1
ATOM 691 N N . GLN A 1 87 ? 3.722 -7.606 -10.441 1.00 87.19 87 GLN A N 1
ATOM 692 C CA . GLN A 1 87 ? 4.035 -8.555 -11.513 1.00 87.19 87 GLN A CA 1
ATOM 693 C C . GLN A 1 87 ? 4.442 -7.865 -12.821 1.00 87.19 87 GLN A C 1
ATOM 695 O O . GLN A 1 87 ? 5.286 -8.374 -13.561 1.00 87.19 87 GLN A O 1
ATOM 700 N N . ALA A 1 88 ? 3.874 -6.694 -13.114 1.00 82.50 88 ALA A N 1
ATOM 701 C CA . ALA A 1 88 ? 4.296 -5.905 -14.261 1.00 82.50 88 ALA A CA 1
ATOM 702 C C . ALA A 1 88 ? 5.711 -5.355 -14.067 1.00 82.50 88 ALA A C 1
ATOM 704 O O . ALA A 1 88 ? 6.528 -5.504 -14.968 1.00 82.50 88 ALA A O 1
ATOM 705 N N . GLU A 1 89 ? 6.029 -4.797 -12.900 1.00 85.44 89 GLU A N 1
ATOM 706 C CA . GLU A 1 89 ? 7.377 -4.314 -12.586 1.00 85.44 89 GLU A CA 1
ATOM 707 C C . GLU A 1 89 ? 8.424 -5.432 -12.676 1.00 85.44 89 GLU A C 1
ATOM 709 O O . GLU A 1 89 ? 9.459 -5.272 -13.328 1.00 85.44 89 GLU A O 1
ATOM 714 N N . GLU A 1 90 ? 8.125 -6.597 -12.099 1.00 88.44 90 GLU A N 1
ATOM 715 C CA . GLU A 1 90 ? 9.000 -7.766 -12.164 1.00 88.44 90 GLU A CA 1
ATOM 716 C C . GLU A 1 90 ? 9.260 -8.190 -13.616 1.00 88.44 90 GLU A C 1
ATOM 718 O O . GLU A 1 90 ? 10.412 -8.406 -14.007 1.00 88.44 90 GLU A O 1
ATOM 723 N N . LYS A 1 91 ? 8.205 -8.238 -14.442 1.00 89.31 91 LYS A N 1
ATOM 724 C CA . LYS A 1 91 ? 8.311 -8.587 -15.861 1.00 89.31 91 LYS A CA 1
ATOM 725 C C . LYS A 1 91 ? 9.091 -7.541 -16.662 1.00 89.31 91 LYS A C 1
ATOM 727 O O . LYS A 1 91 ? 9.941 -7.921 -17.464 1.00 89.31 91 LYS A O 1
ATOM 732 N N . LEU A 1 92 ? 8.866 -6.248 -16.421 1.00 87.31 92 LEU A N 1
ATOM 733 C CA . LEU A 1 92 ? 9.627 -5.166 -17.057 1.00 87.31 92 LEU A CA 1
ATOM 734 C C . LEU A 1 92 ? 11.121 -5.282 -16.753 1.00 87.31 92 LEU A C 1
ATOM 736 O O . LEU A 1 92 ? 11.949 -5.139 -17.653 1.00 87.31 92 LEU A O 1
ATOM 740 N N . ARG A 1 93 ? 11.464 -5.578 -15.494 1.00 90.81 93 ARG A N 1
ATOM 741 C CA . ARG A 1 93 ? 12.853 -5.749 -15.063 1.00 90.81 93 ARG A CA 1
ATOM 742 C C . ARG A 1 93 ? 13.491 -6.985 -15.692 1.00 90.81 93 ARG A C 1
ATOM 744 O O . ARG A 1 93 ? 14.602 -6.892 -16.204 1.00 90.81 93 ARG A O 1
ATOM 751 N N . ARG A 1 94 ? 12.794 -8.126 -15.664 1.00 92.94 94 ARG A N 1
ATOM 752 C CA . ARG A 1 94 ? 13.283 -9.404 -16.205 1.00 92.94 94 ARG A CA 1
ATOM 753 C C . ARG A 1 94 ? 13.534 -9.332 -17.710 1.00 92.94 94 ARG A C 1
ATOM 755 O O . ARG A 1 94 ? 14.565 -9.804 -18.176 1.00 92.94 94 ARG A O 1
ATOM 762 N N . ASP A 1 95 ? 12.613 -8.717 -18.444 1.00 91.62 95 ASP A N 1
ATOM 763 C CA . ASP A 1 95 ? 12.657 -8.642 -19.906 1.00 91.62 95 ASP A CA 1
ATOM 764 C C . ASP A 1 95 ? 13.433 -7.388 -20.391 1.00 91.62 95 ASP A C 1
ATOM 766 O O . ASP A 1 95 ? 13.496 -7.115 -21.588 1.00 91.62 95 ASP A O 1
ATOM 770 N N . ASN A 1 96 ? 14.033 -6.624 -19.462 1.00 91.69 96 ASN A N 1
ATOM 771 C CA . ASN A 1 96 ? 14.778 -5.378 -19.689 1.00 91.69 96 ASN A CA 1
ATOM 772 C C . ASN A 1 96 ? 14.030 -4.367 -20.583 1.00 91.69 96 ASN A C 1
ATOM 774 O O . ASN A 1 96 ? 14.559 -3.789 -21.536 1.00 91.69 96 ASN A O 1
ATOM 778 N N . ILE A 1 97 ? 12.751 -4.161 -20.277 1.00 85.50 97 ILE A N 1
ATOM 779 C CA . ILE A 1 97 ? 11.856 -3.325 -21.073 1.00 85.50 97 ILE A CA 1
ATOM 780 C C . ILE A 1 97 ? 11.954 -1.875 -20.598 1.00 85.50 97 ILE A C 1
ATOM 782 O O . ILE A 1 97 ? 11.458 -1.524 -19.533 1.00 85.50 97 ILE A O 1
ATOM 786 N N . GLN A 1 98 ? 12.550 -1.015 -21.425 1.00 80.75 98 GLN A N 1
ATOM 787 C CA . GLN A 1 98 ? 12.712 0.423 -21.144 1.00 80.75 98 GLN A CA 1
ATOM 788 C C . GLN A 1 98 ? 11.833 1.319 -22.040 1.00 80.75 98 GLN A C 1
ATOM 790 O O . GLN A 1 98 ? 11.639 2.504 -21.770 1.00 80.75 98 GLN A O 1
ATOM 795 N N . ASN A 1 99 ? 11.290 0.770 -23.132 1.00 90.31 99 ASN A N 1
ATOM 796 C CA . ASN A 1 99 ? 10.449 1.519 -24.066 1.00 90.31 99 ASN A CA 1
ATOM 797 C C . ASN A 1 99 ? 9.009 1.621 -23.539 1.00 90.31 99 ASN A C 1
ATOM 799 O O . ASN A 1 99 ? 8.385 0.602 -23.245 1.00 90.31 99 ASN A O 1
ATOM 803 N N . LYS A 1 100 ? 8.454 2.841 -23.519 1.00 83.00 100 LYS A N 1
ATOM 804 C CA . LYS A 1 100 ? 7.062 3.132 -23.132 1.00 83.00 100 LYS A CA 1
ATOM 805 C C . LYS A 1 100 ? 6.031 2.238 -23.828 1.00 83.00 100 LYS A C 1
ATOM 807 O O . LYS A 1 100 ? 5.099 1.783 -23.177 1.00 83.00 100 LYS A O 1
ATOM 812 N N . GLY A 1 101 ? 6.192 1.968 -25.126 1.00 86.69 101 GLY A N 1
ATOM 813 C CA . GLY A 1 101 ? 5.253 1.131 -25.883 1.00 86.69 101 GLY A CA 1
ATOM 814 C C . GLY A 1 101 ? 5.202 -0.305 -25.357 1.00 86.69 101 GLY A C 1
ATOM 815 O O . GLY A 1 101 ? 4.134 -0.812 -25.020 1.00 86.69 101 GLY A O 1
ATOM 816 N N . HIS A 1 102 ? 6.369 -0.928 -25.194 1.00 80.12 102 HIS A N 1
ATOM 817 C CA . HIS A 1 102 ? 6.478 -2.274 -24.627 1.00 80.12 102 HIS A CA 1
ATOM 818 C C . HIS A 1 102 ? 6.113 -2.321 -23.141 1.00 80.12 102 HIS A C 1
ATOM 820 O O . HIS A 1 102 ? 5.568 -3.323 -22.678 1.00 80.12 102 HIS A O 1
ATOM 826 N N . ALA A 1 103 ? 6.363 -1.243 -22.394 1.00 76.62 103 ALA A N 1
ATOM 827 C CA . ALA A 1 103 ? 5.958 -1.166 -21.001 1.00 76.62 103 ALA A CA 1
ATOM 828 C C . ALA A 1 103 ? 4.430 -1.165 -20.864 1.00 76.62 103 ALA A C 1
ATOM 830 O O . ALA A 1 103 ? 3.874 -1.953 -20.100 1.00 76.62 103 ALA A O 1
ATOM 831 N N . ASN A 1 104 ? 3.745 -0.361 -21.682 1.00 81.19 104 ASN A N 1
ATOM 832 C CA . ASN A 1 104 ? 2.284 -0.333 -21.738 1.00 81.19 104 ASN A CA 1
ATOM 833 C C . ASN A 1 104 ? 1.706 -1.703 -22.117 1.00 81.19 104 ASN A C 1
ATOM 835 O O . ASN A 1 104 ? 0.776 -2.169 -21.458 1.00 81.19 104 ASN A O 1
ATOM 839 N N . GLN A 1 105 ? 2.289 -2.372 -23.118 1.00 84.75 105 GLN A N 1
ATOM 840 C CA . GLN A 1 105 ? 1.881 -3.727 -23.498 1.00 84.75 105 GLN A CA 1
ATOM 841 C C . GLN A 1 105 ? 2.081 -4.722 -22.347 1.00 84.75 105 GLN A C 1
ATOM 843 O O . GLN A 1 105 ? 1.199 -5.520 -22.054 1.00 84.75 105 GLN A O 1
ATOM 848 N N . THR A 1 106 ? 3.202 -4.632 -21.632 1.00 82.12 106 THR A N 1
ATOM 849 C CA . THR A 1 106 ? 3.500 -5.509 -20.491 1.00 82.12 106 THR A CA 1
ATOM 850 C C . THR A 1 106 ? 2.480 -5.345 -19.367 1.00 82.12 106 THR A C 1
ATOM 852 O O . THR A 1 106 ? 1.966 -6.339 -18.853 1.00 82.12 106 THR A O 1
ATOM 855 N N . HIS A 1 107 ? 2.132 -4.106 -19.013 1.00 83.25 107 HIS A N 1
ATOM 856 C CA . HIS A 1 107 ? 1.075 -3.837 -18.036 1.00 83.25 107 HIS A CA 1
ATOM 857 C C . HIS A 1 107 ? -0.291 -4.363 -18.497 1.00 83.25 107 HIS A C 1
ATOM 859 O O . HIS A 1 107 ? -1.046 -4.892 -17.676 1.00 83.25 107 HIS A O 1
ATOM 865 N N . PHE A 1 108 ? -0.604 -4.238 -19.790 1.00 84.62 108 PHE A N 1
ATOM 866 C CA . PHE A 1 108 ? -1.838 -4.762 -20.371 1.00 84.62 108 PHE A CA 1
ATOM 867 C C . PHE A 1 108 ? -1.904 -6.292 -20.278 1.00 84.62 108 PHE A C 1
ATOM 869 O O . PHE A 1 108 ? -2.871 -6.820 -19.727 1.00 84.62 108 PHE A O 1
ATOM 876 N N . ASP A 1 109 ? -0.855 -6.991 -20.720 1.00 86.31 109 ASP A N 1
ATOM 877 C CA . ASP A 1 109 ? -0.771 -8.456 -20.703 1.00 86.31 109 ASP A CA 1
ATOM 878 C C . ASP A 1 109 ? -0.880 -9.012 -19.280 1.00 86.31 109 ASP A C 1
ATOM 880 O O . ASP A 1 109 ? -1.605 -9.976 -19.025 1.00 86.31 109 ASP A O 1
ATOM 884 N N . VAL A 1 110 ? -0.159 -8.401 -18.333 1.00 87.38 110 VAL A N 1
ATOM 885 C CA . VAL A 1 110 ? -0.223 -8.786 -16.918 1.00 87.38 110 VAL A CA 1
ATOM 886 C C . VAL A 1 110 ? -1.627 -8.535 -16.374 1.00 87.38 110 VAL A C 1
ATOM 888 O O . VAL A 1 110 ? -2.198 -9.413 -15.733 1.00 87.38 110 VAL A O 1
ATOM 891 N N . GLY A 1 111 ? -2.232 -7.386 -16.684 1.00 85.25 111 GLY A N 1
ATOM 892 C CA . GLY A 1 111 ? -3.609 -7.088 -16.295 1.00 85.25 111 GLY A CA 1
ATOM 893 C C . GLY A 1 111 ? -4.630 -8.085 -16.851 1.00 85.25 111 GLY A C 1
ATOM 894 O O . GLY A 1 111 ? -5.545 -8.475 -16.129 1.00 85.25 111 GLY A O 1
ATOM 895 N N . GLN A 1 112 ? -4.470 -8.531 -18.101 1.00 87.50 112 GLN A N 1
ATOM 896 C CA . GLN A 1 112 ? -5.340 -9.536 -18.713 1.00 87.50 112 GLN A CA 1
ATOM 897 C C . GLN A 1 112 ? -5.216 -10.889 -18.010 1.00 87.50 112 GLN A C 1
ATOM 899 O O . GLN A 1 112 ? -6.235 -11.499 -17.700 1.00 87.50 112 GLN A O 1
ATOM 904 N N . LYS A 1 113 ? -3.992 -11.326 -17.694 1.00 91.19 113 LYS A N 1
ATOM 905 C CA . LYS A 1 113 ? -3.769 -12.574 -16.950 1.00 91.19 113 LYS A CA 1
ATOM 906 C C . LYS A 1 113 ? -4.372 -12.528 -15.552 1.00 91.19 113 LYS A C 1
ATOM 908 O O . LYS A 1 113 ? -5.048 -13.469 -15.165 1.00 91.19 113 LYS A O 1
ATOM 913 N N . VAL A 1 114 ? -4.187 -11.423 -14.827 1.00 85.56 114 VAL A N 1
ATOM 914 C CA . VAL A 1 114 ? -4.778 -11.249 -13.491 1.00 85.56 114 VAL A CA 1
ATOM 915 C C . VAL A 1 114 ? -6.306 -11.324 -13.555 1.00 85.56 114 VAL A C 1
ATOM 917 O O . VAL A 1 114 ? -6.904 -12.014 -12.736 1.00 85.56 114 VAL A O 1
ATOM 920 N N . ARG A 1 115 ? -6.943 -10.681 -14.545 1.00 86.38 115 ARG A N 1
ATOM 921 C CA . ARG A 1 115 ? -8.399 -10.789 -14.752 1.00 86.38 115 ARG A CA 1
ATOM 922 C C . ARG A 1 115 ? -8.841 -12.213 -15.068 1.00 86.38 115 ARG A C 1
ATOM 924 O O . ARG A 1 115 ? -9.797 -12.672 -14.456 1.00 86.38 115 ARG A O 1
ATOM 931 N N . GLN A 1 116 ? -8.135 -12.900 -15.967 1.00 87.38 116 GLN A N 1
ATOM 932 C CA . GLN A 1 116 ? -8.447 -14.287 -16.312 1.00 87.38 116 GLN A CA 1
ATOM 933 C C . GLN A 1 116 ? -8.372 -15.185 -15.076 1.00 87.38 116 GLN A C 1
ATOM 935 O O . GLN A 1 116 ? -9.295 -15.935 -14.811 1.00 87.38 116 GLN A O 1
ATOM 940 N N . THR A 1 117 ? -7.327 -15.044 -14.259 1.00 87.12 117 THR A N 1
ATOM 941 C CA . THR A 1 117 ? -7.198 -15.810 -13.013 1.00 87.12 117 THR A CA 1
ATOM 942 C C . THR A 1 117 ? -8.320 -15.506 -12.022 1.00 87.12 117 THR A C 1
ATOM 944 O O . THR A 1 117 ? -8.801 -16.415 -11.355 1.00 87.12 117 THR A O 1
ATOM 947 N N . ILE A 1 118 ? -8.759 -14.247 -11.914 1.00 82.19 118 ILE A N 1
ATOM 948 C CA . ILE A 1 118 ? -9.911 -13.893 -11.075 1.00 82.19 118 ILE A CA 1
ATOM 949 C C . ILE A 1 118 ? -11.168 -14.614 -11.575 1.00 82.19 118 ILE A C 1
ATOM 951 O O . ILE A 1 118 ? -11.878 -15.197 -10.764 1.00 82.19 118 ILE A O 1
ATOM 955 N N . GLU A 1 119 ? -11.408 -14.620 -12.886 1.00 87.00 119 GLU A N 1
ATOM 956 C CA . GLU A 1 119 ? -12.546 -15.299 -13.514 1.00 87.00 119 GLU A CA 1
ATOM 957 C C . GLU A 1 119 ? -12.482 -16.828 -13.349 1.00 87.00 119 GLU A C 1
ATOM 959 O O . GLU A 1 119 ? -13.461 -17.436 -12.918 1.00 87.00 119 GLU A O 1
ATOM 964 N N . ASP A 1 120 ? -11.319 -17.441 -13.580 1.00 88.38 120 ASP A N 1
ATOM 965 C CA . ASP A 1 120 ? -11.092 -18.888 -13.448 1.00 88.38 120 ASP A CA 1
ATOM 966 C C . ASP A 1 120 ? -11.328 -19.389 -12.012 1.00 88.38 120 ASP A C 1
ATOM 968 O O . ASP A 1 120 ? -11.781 -20.513 -11.798 1.00 88.38 120 ASP A O 1
ATOM 972 N N . LEU A 1 121 ? -11.041 -18.547 -11.014 1.00 86.56 121 LEU A N 1
ATOM 973 C CA . LEU A 1 121 ? -11.291 -18.828 -9.596 1.00 86.56 121 LEU A CA 1
ATOM 974 C C . LEU A 1 121 ? -12.743 -18.533 -9.169 1.00 86.56 121 LEU A C 1
ATOM 976 O O . LEU A 1 121 ? -13.066 -18.647 -7.985 1.00 86.56 121 LEU A O 1
ATOM 980 N N . GLY A 1 122 ? -13.618 -18.137 -10.100 1.00 83.62 122 GLY A N 1
ATOM 981 C CA . GLY A 1 122 ? -15.009 -17.764 -9.825 1.00 83.62 122 GLY A CA 1
ATOM 982 C C . GLY A 1 122 ? -15.164 -16.401 -9.141 1.00 83.62 122 GLY A C 1
ATOM 983 O O . GLY A 1 122 ? -16.190 -16.123 -8.520 1.00 83.62 122 GLY A O 1
ATOM 984 N N . GLY A 1 123 ? -14.13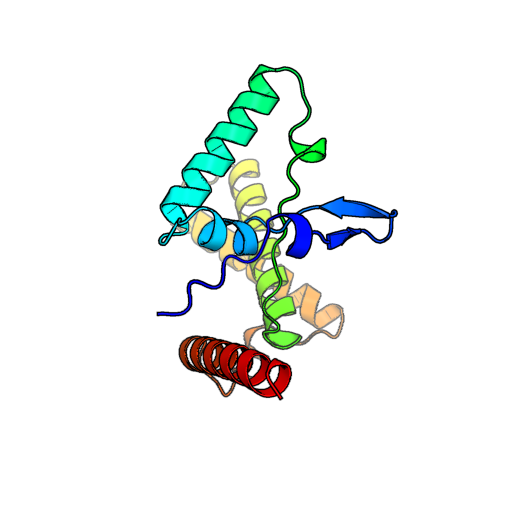8 -15.553 -9.206 1.00 80.81 123 GLY A N 1
ATOM 985 C CA . GLY A 1 123 ? -14.146 -14.194 -8.684 1.00 80.81 123 GLY A CA 1
ATOM 986 C C . GLY A 1 123 ? -14.770 -13.188 -9.654 1.00 80.81 123 GLY A C 1
ATOM 987 O O . GLY A 1 123 ? -14.750 -13.350 -10.870 1.00 80.81 123 GLY A O 1
ATOM 988 N N . THR A 1 124 ? -15.311 -12.100 -9.108 1.00 77.88 124 THR A N 1
ATOM 989 C CA . THR A 1 124 ? -15.837 -10.981 -9.903 1.00 77.88 124 THR A CA 1
ATOM 990 C C . THR A 1 124 ? -14.691 -10.103 -10.394 1.00 77.88 124 THR A C 1
ATOM 992 O O . THR A 1 124 ? -13.864 -9.658 -9.590 1.00 77.88 124 THR A O 1
ATOM 995 N N . LYS A 1 125 ? -14.643 -9.832 -11.702 1.00 79.25 125 LYS A N 1
ATOM 996 C CA . LYS A 1 125 ? -13.629 -8.948 -12.282 1.00 79.25 125 LYS A CA 1
ATOM 997 C C . LYS A 1 125 ? -13.793 -7.517 -11.757 1.00 79.25 125 LYS A C 1
ATOM 999 O O . LYS A 1 125 ? -14.918 -7.107 -11.480 1.00 79.25 125 LYS A O 1
ATOM 1004 N N . PRO A 1 126 ? -12.699 -6.745 -11.635 1.00 68.19 126 PRO A N 1
ATOM 1005 C CA . PRO A 1 126 ? -12.739 -5.387 -11.095 1.00 68.19 126 PRO A CA 1
ATOM 1006 C C . PRO A 1 126 ? -13.762 -4.458 -11.765 1.00 68.19 126 PRO A C 1
ATOM 1008 O O . PRO A 1 126 ? -14.410 -3.678 -11.079 1.00 68.19 126 PRO A O 1
ATOM 1011 N N . GLU A 1 127 ? -13.932 -4.560 -13.083 1.00 72.19 127 GLU A N 1
ATOM 1012 C CA . GLU A 1 127 ? -14.904 -3.786 -13.868 1.00 72.19 127 GLU A CA 1
ATOM 1013 C C . GLU A 1 127 ? -16.374 -4.152 -13.604 1.00 72.19 127 GLU A C 1
ATOM 1015 O O . GLU A 1 127 ? -17.254 -3.317 -13.804 1.00 72.19 127 GLU A O 1
ATOM 1020 N N . ASP A 1 128 ? -16.626 -5.372 -13.131 1.00 72.56 128 ASP A N 1
ATOM 1021 C CA . ASP A 1 128 ? -17.959 -5.896 -12.821 1.00 72.56 128 ASP A CA 1
ATOM 1022 C C . ASP A 1 128 ? -18.295 -5.743 -11.326 1.00 72.56 128 ASP A C 1
ATOM 1024 O O . ASP A 1 128 ? -19.379 -6.124 -10.873 1.00 72.56 128 ASP A O 1
ATOM 1028 N N . LEU A 1 129 ? -17.366 -5.201 -10.527 1.00 68.12 129 LEU A N 1
ATOM 1029 C CA . LEU A 1 129 ? -17.630 -4.883 -9.131 1.00 68.12 129 LEU A CA 1
ATOM 1030 C C . LEU A 1 129 ? -18.640 -3.731 -9.047 1.00 68.12 129 LEU A C 1
ATOM 1032 O O . LEU A 1 129 ? -18.551 -2.767 -9.810 1.00 68.12 129 LEU A O 1
ATOM 1036 N N . PRO A 1 130 ? -19.587 -3.779 -8.093 1.00 67.62 130 PRO A N 1
ATOM 1037 C CA . PRO A 1 130 ? -20.512 -2.679 -7.895 1.00 67.62 130 PRO A CA 1
ATOM 1038 C C . PRO A 1 130 ? -19.725 -1.419 -7.536 1.00 67.62 130 PRO A C 1
ATOM 1040 O O . PRO A 1 130 ? -18.995 -1.388 -6.540 1.00 67.62 130 PRO A O 1
ATOM 1043 N N . THR A 1 131 ? -19.890 -0.371 -8.340 1.00 63.19 131 THR A N 1
ATOM 1044 C CA . THR A 1 131 ? -19.360 0.950 -8.009 1.00 63.19 131 THR A CA 1
ATOM 1045 C C . THR A 1 131 ? -19.936 1.369 -6.656 1.00 63.19 131 THR A C 1
ATOM 1047 O O . THR A 1 131 ? -21.158 1.361 -6.500 1.00 63.19 131 THR A O 1
ATOM 1050 N N . PRO A 1 132 ? -19.107 1.736 -5.665 1.00 63.28 132 PRO A N 1
ATOM 1051 C CA . PRO A 1 132 ? -19.614 2.160 -4.370 1.00 63.28 132 PRO A CA 1
ATOM 1052 C C . PRO A 1 132 ? -20.574 3.348 -4.525 1.00 63.28 132 PRO A C 1
ATOM 1054 O O . PRO A 1 132 ? -20.183 4.384 -5.062 1.00 63.28 132 PRO A O 1
ATOM 1057 N N . ASP A 1 133 ? -21.796 3.241 -3.989 1.00 61.06 133 ASP A N 1
ATOM 1058 C CA . ASP A 1 133 ? -22.802 4.324 -4.024 1.00 61.06 133 ASP A CA 1
ATOM 1059 C C . ASP A 1 133 ? -22.304 5.622 -3.372 1.00 61.06 133 ASP A C 1
ATOM 1061 O O . ASP A 1 133 ? -22.806 6.718 -3.624 1.00 61.06 133 ASP A O 1
ATOM 1065 N N . LYS A 1 134 ? -21.320 5.491 -2.475 1.00 63.03 134 LYS A N 1
ATOM 1066 C CA . LYS A 1 134 ? -20.710 6.595 -1.745 1.00 63.03 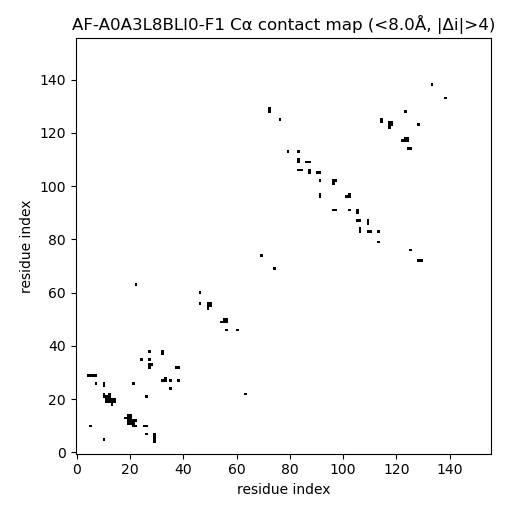134 LYS A CA 1
ATOM 1067 C C . LYS A 1 134 ? -19.295 6.817 -2.250 1.00 63.03 134 LYS A C 1
ATOM 1069 O O . LYS A 1 134 ? -18.423 5.965 -2.098 1.00 63.03 134 LYS A O 1
ATOM 1074 N N . SER A 1 135 ? -19.052 8.018 -2.763 1.00 66.12 135 SER A N 1
ATOM 1075 C CA . SER A 1 135 ? -17.713 8.496 -3.096 1.00 66.12 135 SER A CA 1
ATOM 1076 C C . SER A 1 135 ? -16.792 8.436 -1.872 1.00 66.12 135 SER A C 1
ATOM 1078 O O . SER A 1 135 ? -17.242 8.617 -0.738 1.00 66.12 135 SER A O 1
ATOM 1080 N N . ILE A 1 136 ? -15.483 8.284 -2.098 1.00 61.53 136 ILE A N 1
ATOM 1081 C CA . ILE A 1 136 ? -14.447 8.327 -1.052 1.00 61.53 136 ILE A CA 1
ATOM 1082 C C . ILE A 1 136 ? -14.650 9.544 -0.134 1.00 61.53 136 ILE A C 1
ATOM 1084 O O . ILE A 1 136 ? -14.665 9.394 1.083 1.00 61.53 136 ILE A O 1
ATOM 1088 N N . LYS A 1 137 ? -14.959 10.724 -0.692 1.00 58.59 137 LYS A N 1
ATOM 1089 C CA . LYS A 1 137 ? -15.270 11.935 0.095 1.00 58.59 137 LYS A CA 1
ATOM 1090 C C . LYS A 1 137 ? -16.482 11.767 1.017 1.00 58.59 137 LYS A C 1
ATOM 1092 O O . LYS A 1 137 ? -16.498 12.285 2.134 1.00 58.59 137 LYS A O 1
ATOM 1097 N N . GLN A 1 138 ? -17.522 11.076 0.558 1.00 67.00 138 GLN A N 1
ATOM 1098 C CA . GLN A 1 138 ? -18.728 10.823 1.348 1.00 67.00 138 GLN A CA 1
ATOM 1099 C C . GLN A 1 138 ? -18.454 9.795 2.451 1.00 67.00 138 GLN A C 1
ATOM 1101 O O . GLN A 1 138 ? -18.950 9.963 3.564 1.00 67.00 138 GLN A O 1
ATOM 1106 N N . LEU A 1 139 ? -17.613 8.793 2.186 1.00 59.19 139 LEU A N 1
ATOM 1107 C CA . LEU A 1 139 ? -17.159 7.814 3.178 1.00 59.19 139 LEU A CA 1
ATOM 1108 C C . LEU A 1 139 ? -16.240 8.441 4.236 1.00 59.19 139 LEU A C 1
ATOM 1110 O O . LEU A 1 139 ? -16.430 8.198 5.427 1.00 59.19 139 LEU A O 1
ATOM 1114 N N . GLU A 1 140 ? -15.316 9.317 3.837 1.00 57.78 140 GLU A N 1
ATOM 1115 C CA . GLU A 1 140 ? -14.478 10.121 4.742 1.00 57.78 140 GLU A CA 1
ATOM 1116 C C . GLU A 1 140 ? -15.322 11.051 5.625 1.00 57.78 140 GLU A C 1
ATOM 1118 O O . GLU A 1 140 ? -15.043 11.255 6.808 1.00 57.78 140 GLU A O 1
ATOM 1123 N N . THR A 1 141 ? -16.394 11.613 5.063 1.00 63.53 141 THR A N 1
ATOM 1124 C CA . THR A 1 141 ? -17.317 12.477 5.807 1.00 63.53 141 THR A CA 1
ATOM 1125 C C . THR A 1 141 ? -18.184 11.664 6.771 1.00 63.53 141 THR A C 1
ATOM 1127 O O . THR A 1 141 ? -18.422 12.101 7.897 1.00 63.53 141 THR A O 1
ATOM 1130 N N . ALA A 1 142 ? -18.637 10.476 6.361 1.00 60.25 142 ALA A N 1
ATOM 1131 C CA . ALA A 1 142 ? -19.420 9.570 7.196 1.00 60.25 142 ALA A CA 1
ATOM 1132 C C . ALA A 1 142 ? -18.594 9.017 8.368 1.00 60.25 142 ALA A C 1
ATOM 1134 O O . ALA A 1 142 ? -19.055 9.081 9.505 1.00 60.25 142 ALA A O 1
ATOM 1135 N N . THR A 1 143 ? -17.353 8.583 8.130 1.00 57.16 143 THR A N 1
ATOM 1136 C CA . THR A 1 143 ? -16.419 8.152 9.190 1.00 57.16 143 THR A CA 1
ATOM 1137 C C . THR A 1 143 ? -16.077 9.292 10.153 1.00 57.16 143 THR A C 1
ATOM 1139 O O . THR A 1 143 ? -16.087 9.088 11.366 1.00 57.16 143 THR A O 1
ATOM 1142 N N . LYS A 1 144 ? -15.893 10.528 9.658 1.00 62.28 144 LYS A N 1
ATOM 1143 C CA . LYS A 1 144 ? -15.751 11.722 10.519 1.00 62.28 144 LYS A CA 1
ATOM 1144 C C . LYS A 1 144 ? -16.995 12.037 11.354 1.00 62.28 144 LYS A C 1
ATOM 1146 O O . LYS A 1 144 ? -16.850 12.597 12.437 1.00 62.28 144 LYS A O 1
ATOM 1151 N N . LYS A 1 145 ? -18.205 11.749 10.859 1.00 60.72 145 LYS A N 1
ATOM 1152 C CA . LYS A 1 145 ? -19.461 11.952 11.606 1.00 60.72 145 LYS A CA 1
ATOM 1153 C C . LYS A 1 145 ? -19.700 10.846 12.640 1.00 60.72 145 LYS A C 1
ATOM 1155 O O . LYS A 1 145 ? -20.085 11.169 13.757 1.00 60.72 145 LYS A O 1
ATOM 1160 N N . LEU A 1 146 ? -19.419 9.587 12.301 1.00 52.25 146 LEU A N 1
ATOM 1161 C CA . LEU A 1 146 ? -19.501 8.438 13.216 1.00 52.25 146 LEU A CA 1
ATOM 1162 C C . LEU A 1 146 ? -18.547 8.603 14.407 1.00 52.25 146 LEU A C 1
ATOM 1164 O O . LEU A 1 146 ? -19.000 8.605 15.544 1.00 52.25 146 LEU A O 1
ATOM 1168 N N . GLY A 1 147 ? -17.279 8.949 14.157 1.00 50.19 147 GLY A N 1
ATOM 1169 C CA . GLY A 1 147 ? -16.315 9.219 15.234 1.00 50.19 147 GLY A CA 1
ATOM 1170 C C . GLY A 1 147 ? -16.621 10.462 16.088 1.00 50.19 147 GLY A C 1
ATOM 1171 O O . GLY A 1 147 ? -15.991 10.665 17.126 1.00 50.19 147 GLY A O 1
ATOM 1172 N N . LYS A 1 148 ? -17.571 11.315 15.672 1.00 52.78 148 LYS A N 1
ATOM 1173 C CA . LYS A 1 148 ? -18.115 12.403 16.505 1.00 52.78 148 LYS A CA 1
ATOM 1174 C C . LYS A 1 148 ? -19.298 11.944 17.360 1.00 52.78 148 LYS A C 1
ATOM 1176 O O . LYS A 1 148 ? -19.422 12.440 18.471 1.00 52.78 148 LYS A O 1
ATOM 1181 N N . LYS A 1 149 ? -20.118 11.011 16.861 1.00 42.59 149 LYS A N 1
ATOM 1182 C CA . LYS A 1 149 ? -21.254 10.415 17.583 1.00 42.59 149 LYS A CA 1
ATOM 1183 C C . LYS A 1 149 ? -20.793 9.500 18.720 1.00 42.59 149 LYS A C 1
ATOM 1185 O O . LYS A 1 149 ? -21.239 9.692 19.844 1.00 42.59 149 LYS A O 1
ATOM 1190 N N . ASP A 1 150 ? -19.800 8.644 18.471 1.00 42.16 150 ASP A N 1
ATOM 1191 C CA . ASP A 1 150 ? -19.228 7.761 19.505 1.00 42.16 150 ASP A CA 1
ATOM 1192 C C . ASP A 1 150 ? -18.598 8.554 20.664 1.00 42.16 150 ASP A C 1
ATOM 1194 O O . ASP A 1 150 ? -18.647 8.143 21.820 1.00 42.16 150 ASP A O 1
ATOM 1198 N N . LYS A 1 151 ? -18.044 9.743 20.380 1.00 47.97 151 LYS A N 1
ATOM 1199 C CA . LYS A 1 151 ? -17.516 10.676 21.397 1.00 47.97 151 LYS A CA 1
ATOM 1200 C C . LYS A 1 151 ? -18.598 11.420 22.188 1.00 47.97 151 LYS A C 1
ATOM 1202 O O . LYS A 1 151 ? -18.261 12.111 23.153 1.00 47.97 151 LYS A O 1
ATOM 1207 N N . GLN A 1 152 ? -19.847 11.354 21.737 1.00 45.34 152 GLN A N 1
ATOM 1208 C CA . GLN A 1 152 ? -20.987 12.049 22.324 1.00 45.34 152 GLN A CA 1
ATOM 1209 C C . GLN A 1 152 ? -21.822 11.095 23.191 1.00 45.34 152 GLN A C 1
ATOM 1211 O O . GLN A 1 152 ? -22.223 11.504 24.270 1.00 45.34 152 GLN A O 1
ATOM 1216 N N . GLU A 1 153 ? -21.966 9.826 22.790 1.00 42.22 153 GLU A N 1
ATOM 1217 C CA . GLU A 1 153 ? -22.624 8.769 23.587 1.00 42.22 153 GLU A CA 1
ATOM 1218 C C . GLU A 1 153 ? -21.743 8.221 24.726 1.00 42.22 153 GLU A C 1
ATOM 1220 O O . GLU A 1 153 ? -22.256 7.790 25.746 1.00 42.22 153 GLU A O 1
ATOM 1225 N N . SER A 1 154 ? -20.412 8.309 24.629 1.00 45.00 154 SER A N 1
ATOM 1226 C CA . SER A 1 154 ? -19.491 7.949 25.730 1.00 45.00 154 SER A CA 1
ATOM 1227 C C . SER A 1 154 ? -19.339 9.038 26.811 1.00 45.00 154 SER A C 1
ATOM 1229 O O . SER A 1 154 ? -18.420 8.987 27.632 1.00 45.00 154 SER A O 1
ATOM 1231 N N . LYS A 1 155 ? -20.204 10.061 26.785 1.00 47.97 155 LYS A N 1
ATOM 1232 C CA . LYS A 1 155 ? -20.238 11.177 27.746 1.00 47.97 155 LYS A CA 1
ATOM 1233 C C . LYS A 1 155 ? -21.564 11.303 28.507 1.00 47.97 155 LYS A C 1
ATOM 1235 O O . LYS A 1 155 ? -21.690 12.269 29.261 1.00 47.97 155 LYS A O 1
ATOM 1240 N N . GLU A 1 156 ? -22.497 10.370 28.326 1.00 38.34 156 GLU A N 1
ATOM 1241 C CA . GLU A 1 156 ? -23.713 10.235 29.147 1.00 38.34 156 GLU A CA 1
ATOM 1242 C C . GLU A 1 156 ? -23.590 9.075 30.137 1.00 38.34 156 GLU A C 1
ATOM 1244 O O . GLU A 1 156 ? -23.004 8.032 29.766 1.00 38.34 156 GLU A O 1
#

Sequence (156 aa):
MKEQHHSFEALKQKSESGQEYWSARDLAPILEYRDWRNFGKVIRKAMQACEASDHAVSDHFVEATKMVPLGSGSQRELAANLFRATQAEEKLRRDNIQNKGHANQTHFDVGQKVRQTIEDLGGTKPEDLPTPDKSIKQLETATKKLGKKDKQESKE